Protein AF-A0A838KPK7-F1 (afdb_monomer_lite)

pLDDT: mean 79.27, std 9.94, range [50.91, 94.94]

Structure (mmCIF, N/CA/C/O backbone):
data_AF-A0A838KPK7-F1
#
_entry.id   AF-A0A838KPK7-F1
#
loop_
_atom_site.group_PDB
_atom_site.id
_atom_site.type_symbol
_atom_site.label_atom_id
_atom_site.label_alt_id
_atom_site.label_comp_id
_atom_site.label_asym_id
_atom_site.label_entity_id
_atom_site.label_seq_id
_atom_site.pdbx_PDB_ins_code
_atom_site.Cartn_x
_atom_site.Cartn_y
_atom_site.Cartn_z
_atom_site.occupancy
_atom_site.B_iso_or_equiv
_atom_site.auth_seq_id
_atom_site.auth_comp_id
_atom_site.auth_asym_id
_atom_site.auth_atom_id
_atom_site.pdbx_PDB_model_num
ATOM 1 N N . MET A 1 1 ? 1.087 8.208 -21.157 1.00 55.72 1 MET A N 1
ATOM 2 C CA . MET A 1 1 ? 2.435 8.812 -21.245 1.00 55.72 1 MET A CA 1
ATOM 3 C C . MET A 1 1 ? 3.532 7.754 -21.418 1.00 55.72 1 MET A C 1
ATOM 5 O O . MET A 1 1 ? 4.152 7.761 -22.469 1.00 55.72 1 MET A O 1
ATOM 9 N N . ALA A 1 2 ? 3.728 6.795 -20.497 1.00 64.31 2 ALA A N 1
ATOM 10 C CA . ALA A 1 2 ? 4.818 5.798 -20.589 1.00 64.31 2 ALA A CA 1
ATOM 11 C C . ALA A 1 2 ? 4.806 4.918 -21.862 1.00 64.31 2 ALA A C 1
ATOM 13 O O . ALA A 1 2 ? 5.832 4.771 -22.516 1.00 64.31 2 ALA A O 1
ATOM 14 N N . GLY A 1 3 ? 3.638 4.409 -22.277 1.00 72.12 3 GLY A N 1
ATOM 15 C CA . GLY A 1 3 ? 3.529 3.625 -23.518 1.00 72.12 3 GLY A CA 1
ATOM 16 C C . GLY A 1 3 ? 3.882 4.416 -24.787 1.00 72.12 3 GLY A C 1
ATOM 17 O O . GLY A 1 3 ? 4.428 3.850 -25.725 1.00 72.12 3 GLY A O 1
ATOM 18 N N . LEU A 1 4 ? 3.645 5.734 -24.795 1.00 75.12 4 LEU A N 1
ATOM 19 C CA . LEU A 1 4 ? 3.980 6.608 -25.925 1.00 75.12 4 LEU A CA 1
ATOM 20 C C . LEU A 1 4 ? 5.500 6.785 -26.066 1.00 75.12 4 LEU A C 1
ATOM 22 O O . LEU A 1 4 ? 6.016 6.771 -27.177 1.00 75.12 4 LEU A O 1
ATOM 26 N N . LEU A 1 5 ? 6.216 6.903 -24.941 1.00 71.19 5 LEU A N 1
ATOM 27 C CA . LEU A 1 5 ? 7.679 7.001 -24.919 1.00 71.19 5 LEU A CA 1
ATOM 28 C C . LEU A 1 5 ? 8.345 5.699 -25.383 1.00 71.19 5 LEU A C 1
ATOM 30 O O . LEU A 1 5 ? 9.333 5.749 -26.107 1.00 71.19 5 LEU A O 1
ATOM 34 N N . LEU A 1 6 ? 7.770 4.545 -25.031 1.00 73.06 6 LEU A N 1
ATOM 35 C CA . LEU A 1 6 ? 8.245 3.231 -25.477 1.00 73.06 6 LEU A CA 1
ATOM 36 C C . LEU A 1 6 ? 8.066 3.046 -26.992 1.00 73.06 6 LEU A C 1
ATOM 38 O O . LEU A 1 6 ? 8.984 2.599 -27.675 1.00 73.06 6 LEU A O 1
ATOM 42 N N . VAL A 1 7 ? 6.914 3.461 -27.531 1.00 81.25 7 VAL A N 1
ATOM 43 C CA . VAL A 1 7 ? 6.658 3.458 -28.981 1.00 81.25 7 VAL A CA 1
ATOM 44 C C . VAL A 1 7 ? 7.585 4.437 -29.705 1.00 81.25 7 VAL A C 1
ATOM 46 O O . VAL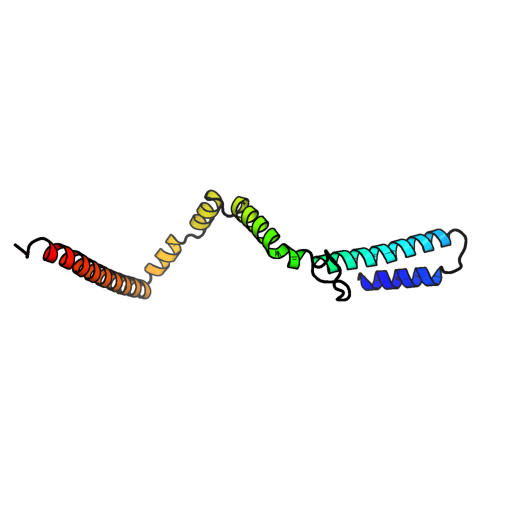 A 1 7 ? 8.164 4.078 -30.725 1.00 81.25 7 VAL A O 1
ATOM 49 N N . ALA A 1 8 ? 7.789 5.643 -29.170 1.00 76.69 8 ALA A N 1
ATOM 50 C CA . ALA A 1 8 ? 8.715 6.615 -29.745 1.00 76.69 8 ALA A CA 1
ATOM 51 C C . ALA A 1 8 ? 10.166 6.097 -29.760 1.00 76.69 8 ALA A C 1
ATOM 53 O O . ALA A 1 8 ? 10.839 6.215 -30.781 1.00 76.69 8 ALA A O 1
ATOM 54 N N . ALA A 1 9 ? 10.632 5.467 -28.675 1.00 72.12 9 ALA A N 1
ATOM 55 C CA . ALA A 1 9 ? 11.956 4.848 -28.606 1.00 72.12 9 ALA A CA 1
ATOM 56 C C . ALA A 1 9 ? 12.110 3.696 -29.614 1.00 72.12 9 ALA A C 1
ATOM 58 O O . ALA A 1 9 ? 13.116 3.635 -30.316 1.00 72.12 9 ALA A O 1
ATOM 59 N N . ALA A 1 10 ? 11.093 2.837 -29.753 1.00 77.00 10 ALA A N 1
ATOM 60 C CA . ALA A 1 10 ? 11.083 1.764 -30.748 1.00 77.00 10 ALA A CA 1
ATOM 61 C C . ALA A 1 10 ? 11.122 2.306 -32.190 1.00 77.00 10 ALA A C 1
ATOM 63 O O . ALA A 1 10 ? 11.844 1.777 -33.032 1.00 77.00 10 ALA A O 1
ATOM 64 N N . VAL A 1 11 ? 10.403 3.396 -32.476 1.00 81.00 11 VAL A N 1
ATOM 65 C CA . VAL A 1 11 ? 10.440 4.069 -33.785 1.00 81.00 11 VAL A CA 1
ATOM 66 C C . VAL A 1 11 ? 11.823 4.661 -34.061 1.00 81.00 11 VAL A C 1
ATOM 68 O O . VAL A 1 11 ? 12.360 4.456 -35.145 1.00 81.00 11 VAL A O 1
ATOM 71 N N . VAL A 1 12 ? 12.442 5.342 -33.092 1.00 75.62 12 VAL A N 1
ATOM 72 C CA . VAL A 1 12 ? 13.810 5.874 -33.235 1.00 75.62 12 VAL A CA 1
ATOM 73 C C . VAL A 1 12 ? 14.822 4.749 -33.460 1.00 75.62 12 VAL A C 1
ATOM 75 O O . VAL A 1 12 ? 15.683 4.878 -34.330 1.00 75.62 12 VAL A O 1
ATOM 78 N N . TYR A 1 13 ? 14.695 3.635 -32.735 1.00 73.44 13 TYR A N 1
ATOM 79 C CA . TYR A 1 13 ? 15.534 2.447 -32.898 1.00 73.44 13 TYR A CA 1
ATOM 80 C C . TYR A 1 13 ? 15.434 1.870 -34.319 1.00 73.44 13 TYR A C 1
ATOM 82 O O . TYR A 1 13 ? 16.451 1.683 -34.984 1.00 73.44 13 TYR A O 1
ATOM 90 N N . VAL A 1 14 ? 14.214 1.680 -34.834 1.00 78.38 14 VAL A N 1
ATOM 91 C CA . VAL A 1 14 ? 13.981 1.183 -36.202 1.00 78.38 14 VAL A CA 1
ATOM 92 C C . VAL A 1 14 ? 14.468 2.177 -37.264 1.00 78.38 14 VAL A C 1
ATOM 94 O O . VAL A 1 14 ? 15.021 1.770 -38.278 1.00 78.38 14 VAL A O 1
ATOM 97 N N . LEU A 1 15 ? 14.322 3.485 -37.043 1.00 76.50 15 LEU A N 1
ATOM 98 C CA . LEU A 1 15 ? 14.782 4.520 -37.980 1.00 76.50 15 LEU A CA 1
ATOM 99 C C . LEU A 1 15 ? 16.306 4.731 -37.979 1.00 76.50 15 LEU A C 1
ATOM 101 O O . LEU A 1 15 ? 16.833 5.398 -38.875 1.00 76.50 15 LEU A O 1
ATOM 105 N N . THR A 1 16 ? 17.015 4.212 -36.976 1.00 70.12 16 THR A N 1
ATOM 106 C CA . THR A 1 16 ? 18.483 4.271 -36.877 1.00 70.12 16 THR A CA 1
ATOM 107 C C . THR A 1 16 ? 19.169 2.963 -37.260 1.00 70.12 16 THR A C 1
ATOM 109 O O . THR A 1 16 ? 20.400 2.939 -37.307 1.00 70.12 16 THR A O 1
ATOM 112 N N . LEU A 1 17 ? 18.405 1.918 -37.606 1.00 65.38 17 LEU A N 1
ATOM 113 C CA . LEU A 1 17 ? 18.944 0.698 -38.203 1.00 65.38 17 LEU A CA 1
ATOM 114 C C . LEU A 1 17 ? 19.769 1.076 -39.445 1.00 65.38 17 LEU A C 1
ATOM 116 O O . LEU A 1 17 ? 19.288 1.799 -40.317 1.00 65.38 17 LEU A O 1
ATOM 120 N N . ASP A 1 18 ? 21.016 0.608 -39.497 1.00 63.88 18 ASP A N 1
ATOM 121 C CA . ASP A 1 18 ? 21.969 0.818 -40.601 1.00 63.88 18 ASP A CA 1
ATOM 122 C C . ASP A 1 18 ? 22.607 2.221 -40.740 1.00 63.88 18 ASP A C 1
ATOM 124 O O . ASP A 1 18 ? 23.261 2.521 -41.743 1.00 63.88 18 ASP A O 1
ATOM 128 N N . ARG A 1 19 ? 22.496 3.103 -39.731 1.00 65.81 19 ARG A N 1
ATOM 129 C CA . ARG A 1 19 ? 23.182 4.414 -39.742 1.00 65.81 19 ARG A CA 1
ATOM 130 C C . ARG A 1 19 ? 24.497 4.414 -38.953 1.00 65.81 19 ARG A C 1
ATOM 132 O O . ARG A 1 19 ? 24.504 4.294 -37.733 1.00 65.81 19 ARG A O 1
ATOM 139 N N . ALA A 1 20 ? 25.614 4.635 -39.652 1.00 66.12 20 ALA A N 1
ATOM 140 C CA . ALA A 1 20 ? 26.952 4.762 -39.064 1.00 66.12 20 ALA A CA 1
ATOM 141 C C . ALA A 1 20 ? 27.289 6.203 -38.611 1.00 66.12 20 ALA A C 1
ATOM 143 O O . ALA A 1 20 ? 26.690 7.179 -39.068 1.00 66.12 20 ALA A O 1
ATOM 144 N N . GLY A 1 21 ? 28.278 6.345 -37.720 1.00 74.81 21 GLY A N 1
ATOM 145 C CA . GLY A 1 21 ? 28.745 7.638 -37.197 1.00 74.81 21 GLY A CA 1
ATOM 146 C C . GLY A 1 21 ? 28.022 8.069 -35.916 1.00 74.81 21 GLY A C 1
ATOM 147 O O . GLY A 1 21 ? 27.747 7.245 -35.049 1.00 74.81 21 GLY A O 1
ATOM 148 N N . THR A 1 22 ? 27.694 9.356 -35.775 1.00 75.06 22 THR A N 1
ATOM 149 C CA . THR A 1 22 ? 27.012 9.910 -34.582 1.00 75.06 22 THR A CA 1
ATOM 150 C C . THR A 1 22 ? 25.662 9.245 -34.279 1.00 75.06 22 THR A C 1
ATOM 152 O O . THR A 1 22 ? 25.239 9.202 -33.125 1.00 75.06 22 THR A O 1
ATOM 155 N N . TRP A 1 23 ? 25.019 8.658 -35.292 1.00 78.81 23 TRP A N 1
ATOM 156 C CA . TRP A 1 23 ? 23.767 7.906 -35.174 1.00 78.81 23 TRP A CA 1
ATOM 157 C C . TRP A 1 23 ? 23.898 6.581 -34.409 1.00 78.81 23 TRP A C 1
ATOM 159 O O . TRP A 1 23 ? 22.913 6.133 -33.825 1.00 78.81 23 TRP A O 1
ATOM 169 N N . ALA A 1 24 ? 25.099 6.002 -34.320 1.00 77.56 24 ALA A N 1
ATOM 170 C CA . ALA A 1 24 ? 25.334 4.780 -33.551 1.00 77.56 24 ALA A CA 1
ATOM 171 C C . ALA A 1 24 ? 25.129 4.997 -32.039 1.00 77.56 24 ALA A C 1
ATOM 173 O O . ALA A 1 24 ? 24.575 4.138 -31.357 1.00 77.56 24 ALA A O 1
ATOM 174 N N . TYR A 1 25 ? 25.494 6.174 -31.514 1.00 82.12 25 TYR A N 1
ATOM 175 C CA . TYR A 1 25 ? 25.239 6.526 -30.111 1.00 82.12 25 TYR A CA 1
ATOM 176 C C . TYR A 1 25 ? 23.746 6.686 -29.821 1.00 82.12 25 TYR A C 1
ATOM 178 O O . TYR A 1 25 ? 23.275 6.294 -28.754 1.00 82.12 25 TYR A O 1
ATOM 186 N N . VAL A 1 26 ? 22.988 7.229 -30.779 1.00 83.12 26 VAL A N 1
ATOM 187 C CA . VAL A 1 26 ? 21.529 7.366 -30.668 1.00 83.12 26 VAL A CA 1
ATOM 188 C C . VAL A 1 26 ? 20.868 5.991 -30.671 1.00 83.12 26 VAL A C 1
ATOM 190 O O . VAL A 1 26 ? 19.999 5.741 -29.840 1.00 83.12 26 VAL A O 1
ATOM 193 N N . HIS A 1 27 ? 21.324 5.087 -31.539 1.00 80.81 27 HIS A N 1
ATOM 194 C CA . HIS A 1 27 ? 20.853 3.706 -31.590 1.00 80.81 27 HIS A CA 1
ATOM 195 C C . HIS A 1 27 ? 21.091 2.967 -30.264 1.00 80.81 27 HIS A C 1
ATOM 197 O O . HIS A 1 27 ? 20.146 2.451 -29.673 1.00 80.81 27 HIS A O 1
ATOM 203 N N . ALA A 1 28 ? 22.321 3.011 -29.739 1.00 84.56 28 ALA A N 1
ATOM 204 C CA . ALA A 1 28 ? 22.666 2.388 -28.460 1.00 84.56 28 ALA A CA 1
ATOM 205 C C . ALA A 1 28 ? 21.873 2.985 -27.282 1.00 84.56 28 ALA A C 1
ATOM 207 O O . ALA A 1 28 ? 21.428 2.270 -26.386 1.00 84.56 28 ALA A O 1
ATOM 208 N N . THR A 1 29 ? 21.648 4.303 -27.292 1.00 83.75 29 THR A N 1
ATOM 209 C CA . THR A 1 29 ? 20.838 4.976 -26.267 1.00 83.75 29 THR A CA 1
ATOM 210 C C . THR A 1 29 ? 19.367 4.564 -26.356 1.00 83.75 29 THR A C 1
ATOM 212 O O . THR A 1 29 ? 18.729 4.343 -25.328 1.00 83.75 29 THR A O 1
ATOM 215 N N . ALA A 1 30 ? 18.824 4.423 -27.569 1.00 84.94 30 ALA A N 1
ATOM 216 C CA . ALA A 1 30 ? 17.460 3.953 -27.790 1.00 84.94 30 ALA A CA 1
ATOM 217 C C . ALA A 1 30 ? 17.282 2.488 -27.358 1.00 84.94 30 ALA A C 1
ATOM 219 O O . ALA A 1 30 ? 16.283 2.163 -26.717 1.00 84.94 30 ALA A O 1
ATOM 220 N N . GLU A 1 31 ? 18.266 1.628 -27.635 1.00 87.19 31 GLU A N 1
ATOM 221 C CA . GLU A 1 31 ? 18.291 0.236 -27.176 1.00 87.19 31 GLU A CA 1
ATOM 222 C C . GLU A 1 31 ? 18.290 0.158 -25.643 1.00 87.19 31 GLU A C 1
ATOM 224 O O . GLU A 1 31 ? 17.427 -0.491 -25.047 1.00 87.19 31 GLU A O 1
ATOM 229 N N . ALA A 1 32 ? 19.185 0.902 -24.987 1.00 89.69 32 ALA A N 1
ATOM 230 C CA . ALA A 1 32 ? 19.253 0.961 -23.531 1.00 89.69 32 ALA A CA 1
ATOM 231 C C . ALA A 1 32 ? 17.954 1.501 -22.904 1.00 89.69 32 ALA A C 1
ATOM 233 O O . ALA A 1 32 ? 17.468 0.954 -21.912 1.00 89.69 32 ALA A O 1
ATOM 234 N N . ALA A 1 33 ? 17.355 2.541 -23.494 1.00 85.50 33 ALA A N 1
ATOM 235 C CA . ALA A 1 33 ? 16.092 3.110 -23.029 1.00 85.50 33 ALA A CA 1
ATOM 236 C C . ALA A 1 33 ? 14.923 2.119 -23.161 1.00 85.50 33 ALA A C 1
ATOM 238 O O . ALA A 1 33 ? 14.099 2.016 -22.250 1.00 85.50 33 ALA A O 1
ATOM 239 N N . MET A 1 34 ? 14.859 1.362 -24.261 1.00 86.00 34 MET A N 1
ATOM 240 C CA . MET A 1 34 ? 13.826 0.348 -24.477 1.00 8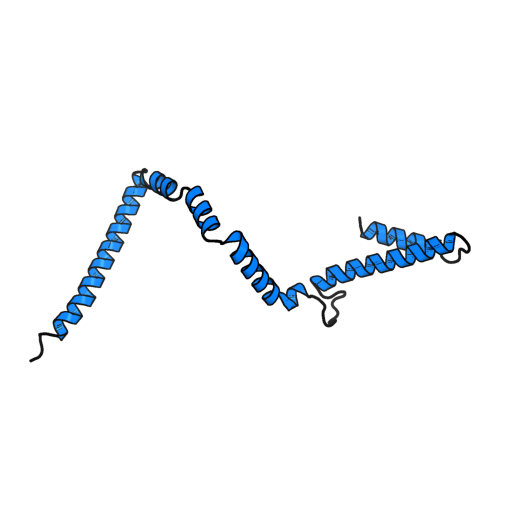6.00 34 MET A CA 1
ATOM 241 C C . MET A 1 34 ? 13.942 -0.789 -23.456 1.00 86.00 34 MET A C 1
ATOM 243 O O . MET A 1 34 ? 12.946 -1.147 -22.824 1.00 86.00 34 MET A O 1
ATOM 247 N N . VAL A 1 35 ? 15.151 -1.317 -23.241 1.00 90.31 35 VAL A N 1
ATOM 248 C CA . VAL A 1 35 ? 15.402 -2.372 -22.245 1.00 90.31 35 VAL A CA 1
ATOM 249 C C . VAL A 1 35 ? 15.089 -1.876 -20.833 1.00 90.31 35 VAL A C 1
ATOM 251 O O . VAL A 1 35 ? 14.416 -2.576 -20.075 1.00 90.31 35 VAL A O 1
ATOM 254 N N . GLY A 1 36 ? 15.502 -0.654 -20.487 1.00 90.44 36 GLY A N 1
ATOM 255 C CA . GLY A 1 36 ? 15.211 -0.041 -19.190 1.00 90.44 36 GLY A CA 1
ATOM 256 C C . GLY A 1 36 ? 13.711 0.105 -18.925 1.00 90.44 36 GLY A C 1
ATOM 257 O O . GLY A 1 36 ? 13.238 -0.246 -17.845 1.00 90.44 36 GLY A O 1
ATOM 258 N N . ALA A 1 37 ? 12.941 0.536 -19.927 1.00 87.94 37 ALA A N 1
ATOM 259 C CA . ALA A 1 37 ? 11.489 0.649 -19.812 1.00 87.94 37 ALA A CA 1
ATOM 260 C C . ALA A 1 37 ? 10.801 -0.718 -19.625 1.00 87.94 37 ALA A C 1
ATOM 262 O O . ALA A 1 37 ? 9.856 -0.837 -18.843 1.00 87.94 37 ALA A O 1
ATOM 263 N N . VAL A 1 38 ? 11.282 -1.766 -20.305 1.00 88.56 38 VAL A N 1
ATOM 264 C CA . VAL A 1 38 ? 10.776 -3.138 -20.123 1.00 88.56 38 VAL A CA 1
ATOM 265 C C . VAL A 1 38 ? 11.121 -3.675 -18.731 1.00 88.56 38 VAL A C 1
ATOM 267 O O . VAL A 1 38 ? 10.283 -4.322 -18.102 1.00 88.56 38 VAL A O 1
ATOM 270 N N . ALA A 1 39 ? 12.322 -3.388 -18.228 1.00 92.19 39 ALA A N 1
ATOM 271 C CA . ALA A 1 39 ? 12.755 -3.807 -16.899 1.00 92.19 39 ALA A CA 1
ATOM 272 C C . ALA A 1 39 ? 11.928 -3.150 -15.784 1.00 92.19 39 ALA A C 1
ATOM 274 O O . ALA A 1 39 ? 11.499 -3.842 -14.861 1.00 92.19 39 ALA A O 1
ATOM 275 N N . ASP A 1 40 ? 11.646 -1.851 -15.888 1.00 93.69 40 ASP A N 1
ATOM 276 C CA . ASP A 1 40 ? 10.790 -1.135 -14.936 1.00 93.69 40 ASP A CA 1
ATOM 277 C C . ASP A 1 40 ? 9.365 -1.715 -14.911 1.00 93.69 40 ASP A C 1
ATOM 279 O O . ASP A 1 40 ? 8.837 -2.069 -13.851 1.00 93.69 40 ASP A O 1
ATOM 283 N N . TRP A 1 41 ? 8.780 -1.946 -16.093 1.00 91.06 41 TRP A N 1
ATOM 284 C CA . TRP A 1 41 ? 7.482 -2.613 -16.202 1.00 91.06 41 TRP A CA 1
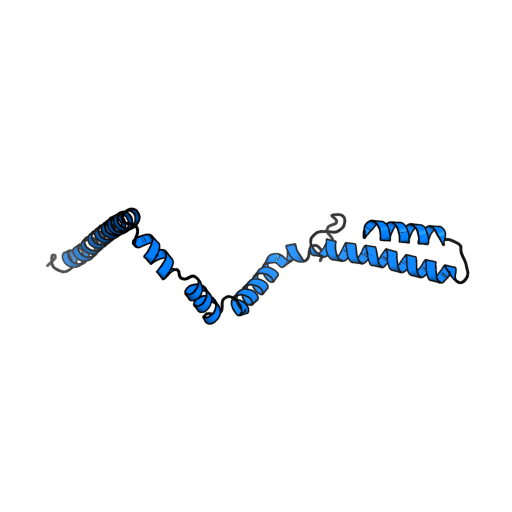ATOM 285 C C . TRP A 1 41 ? 7.490 -4.007 -15.561 1.00 91.06 41 TRP A C 1
ATOM 287 O O . TRP A 1 41 ? 6.557 -4.368 -14.828 1.00 91.06 41 TRP A O 1
ATOM 297 N N . PHE A 1 42 ? 8.542 -4.791 -15.812 1.00 90.31 42 PHE A N 1
ATOM 298 C CA . PHE A 1 42 ? 8.701 -6.118 -15.229 1.00 90.31 42 PHE A CA 1
ATOM 299 C C . PHE A 1 42 ? 8.828 -6.046 -13.707 1.00 90.31 42 PHE A C 1
ATOM 301 O O . PHE A 1 42 ? 8.183 -6.835 -13.025 1.00 90.31 42 PHE A O 1
ATOM 308 N N . ALA A 1 43 ? 9.590 -5.097 -13.161 1.00 91.19 43 ALA A N 1
ATOM 309 C CA . ALA A 1 43 ? 9.797 -4.943 -11.724 1.00 91.19 43 ALA A CA 1
ATOM 310 C C . ALA A 1 43 ? 8.490 -4.620 -10.987 1.00 91.19 43 ALA A C 1
ATOM 312 O O . ALA A 1 43 ? 8.133 -5.306 -10.026 1.00 91.19 43 ALA A O 1
ATOM 313 N N . VAL A 1 44 ? 7.726 -3.637 -11.476 1.00 91.94 44 VAL A N 1
ATOM 314 C CA . VAL A 1 44 ? 6.421 -3.282 -10.896 1.00 91.94 44 VAL A CA 1
ATOM 315 C C . VAL A 1 44 ? 5.447 -4.452 -11.015 1.00 91.94 44 VAL A C 1
ATOM 317 O O . VAL A 1 44 ? 4.770 -4.805 -10.046 1.00 91.94 44 VAL A O 1
ATOM 320 N N . THR A 1 45 ? 5.396 -5.107 -12.178 1.00 90.62 45 THR A N 1
ATOM 321 C CA . THR A 1 45 ? 4.505 -6.253 -12.381 1.00 90.62 45 THR A CA 1
ATOM 322 C C . THR A 1 45 ? 4.894 -7.409 -11.470 1.00 90.62 45 THR A C 1
ATOM 324 O O . THR A 1 45 ? 4.018 -7.934 -10.797 1.00 90.62 45 THR A O 1
ATOM 327 N N . ALA A 1 46 ? 6.179 -7.756 -11.372 1.00 91.75 46 ALA A N 1
ATOM 328 C CA . ALA A 1 46 ? 6.705 -8.820 -10.518 1.00 91.75 46 ALA A CA 1
ATOM 329 C C . ALA A 1 46 ? 6.548 -8.527 -9.020 1.00 91.75 46 ALA A C 1
ATOM 331 O O . ALA A 1 46 ? 6.542 -9.454 -8.212 1.00 91.75 46 ALA A O 1
ATOM 332 N N . LEU A 1 47 ? 6.377 -7.270 -8.618 1.00 90.19 47 LEU A N 1
ATOM 333 C CA . LEU A 1 47 ? 6.062 -6.940 -7.235 1.00 90.19 47 LEU A CA 1
ATOM 334 C C . LEU A 1 47 ? 4.641 -7.399 -6.862 1.00 90.19 47 LEU A C 1
ATOM 336 O O . LEU A 1 47 ? 4.437 -7.967 -5.787 1.00 90.19 47 LEU A O 1
ATOM 340 N N . PHE A 1 48 ? 3.672 -7.211 -7.765 1.00 89.81 48 PHE A N 1
ATOM 341 C CA . PHE A 1 48 ? 2.246 -7.425 -7.486 1.00 89.81 48 PHE A CA 1
ATOM 342 C C . PHE A 1 48 ? 1.642 -8.693 -8.103 1.00 89.81 48 PHE A C 1
ATOM 344 O O . PHE A 1 48 ? 0.679 -9.234 -7.564 1.00 89.81 48 PHE A O 1
ATOM 351 N N . ARG A 1 49 ? 2.145 -9.153 -9.247 1.00 87.12 49 ARG A N 1
ATOM 352 C CA . ARG A 1 49 ? 1.595 -10.242 -10.070 1.00 87.12 49 ARG A CA 1
ATOM 353 C C . ARG A 1 49 ? 2.727 -11.010 -10.758 1.00 87.12 49 ARG A C 1
ATOM 355 O O . ARG A 1 49 ? 3.904 -10.701 -10.605 1.00 87.12 49 ARG A O 1
ATOM 362 N N . ARG A 1 50 ? 2.374 -12.051 -11.511 1.00 89.19 50 ARG A N 1
ATOM 363 C CA . ARG A 1 50 ? 3.334 -12.789 -12.338 1.00 89.19 50 ARG A CA 1
ATOM 364 C C . ARG A 1 50 ? 3.397 -12.156 -13.732 1.00 89.19 50 ARG A C 1
ATOM 366 O O . ARG A 1 50 ? 2.355 -12.115 -14.394 1.00 89.19 50 ARG A O 1
ATOM 373 N N . PRO A 1 51 ? 4.556 -11.645 -14.182 1.00 84.88 51 PRO A N 1
ATOM 374 C CA . PRO A 1 51 ? 4.681 -11.081 -15.522 1.00 84.88 51 PRO A CA 1
ATOM 375 C C . PRO A 1 51 ? 4.372 -12.164 -16.564 1.00 84.88 51 PRO A C 1
ATOM 377 O O . PRO A 1 51 ? 4.806 -13.307 -16.429 1.00 84.88 51 PRO A O 1
ATOM 380 N N . LEU A 1 52 ? 3.553 -11.815 -17.563 1.00 81.62 52 LEU A N 1
ATOM 381 C CA . LEU A 1 52 ? 3.074 -12.721 -18.623 1.00 81.62 52 LEU A CA 1
ATOM 382 C C . LEU A 1 52 ? 2.295 -13.964 -18.134 1.00 81.62 52 LEU A C 1
ATOM 384 O O . LEU A 1 52 ? 2.061 -14.885 -18.908 1.00 81.62 52 LEU A O 1
ATOM 388 N N . GLY A 1 53 ? 1.884 -14.015 -16.861 1.00 81.00 53 GLY A N 1
ATOM 389 C CA . GLY A 1 53 ? 1.167 -15.162 -16.286 1.00 81.00 53 GLY A CA 1
ATOM 390 C C . GLY A 1 53 ? 2.028 -16.412 -16.055 1.00 81.00 53 GLY A C 1
ATOM 391 O O . GLY A 1 53 ? 1.511 -17.433 -15.606 1.00 81.00 53 GLY A O 1
ATOM 392 N N . LEU A 1 54 ? 3.336 -16.343 -16.311 1.00 83.62 54 LEU A N 1
ATOM 393 C CA . LEU A 1 54 ? 4.243 -17.482 -16.177 1.00 83.62 54 LEU A CA 1
ATOM 394 C C . LEU A 1 54 ? 4.600 -17.749 -14.704 1.00 83.62 54 LEU A C 1
ATOM 396 O O . LEU A 1 54 ? 4.769 -16.803 -13.929 1.00 83.62 54 LEU A O 1
ATOM 400 N N . PRO A 1 55 ? 4.754 -19.018 -14.277 1.00 79.44 55 PRO A N 1
ATOM 401 C CA . PRO A 1 55 ? 5.106 -19.372 -12.904 1.00 79.44 55 PRO A CA 1
ATOM 402 C C . PRO A 1 55 ? 6.602 -19.175 -12.616 1.00 79.44 55 PRO A C 1
ATOM 404 O O . PRO A 1 55 ? 7.317 -20.118 -12.294 1.00 79.44 55 PRO A O 1
ATOM 407 N N . ILE A 1 56 ? 7.080 -17.935 -12.723 1.00 84.81 56 ILE A N 1
ATOM 408 C CA . ILE A 1 56 ? 8.478 -17.586 -12.459 1.00 84.81 56 ILE A CA 1
ATOM 409 C C . ILE A 1 56 ? 8.702 -17.533 -10.935 1.00 84.81 56 ILE A C 1
ATOM 411 O O . ILE A 1 56 ? 7.993 -16.785 -10.244 1.00 84.81 56 ILE A O 1
ATOM 415 N N . PRO A 1 57 ? 9.668 -18.295 -10.387 1.00 77.38 57 PRO A N 1
ATOM 416 C CA . PRO A 1 57 ? 9.982 -18.268 -8.961 1.00 77.38 57 PRO A CA 1
ATOM 417 C C . PRO A 1 57 ? 10.431 -16.860 -8.532 1.00 77.38 57 PRO A C 1
ATOM 419 O O . PRO A 1 57 ? 11.083 -16.155 -9.293 1.00 77.38 57 PRO A O 1
ATOM 422 N N . HIS A 1 58 ? 10.082 -16.448 -7.309 1.00 82.31 58 HIS A N 1
ATOM 423 C CA . HIS A 1 58 ? 10.383 -15.117 -6.740 1.00 82.31 58 HIS A CA 1
ATOM 424 C C . HIS A 1 58 ? 9.684 -13.906 -7.401 1.00 82.31 58 HIS A C 1
ATOM 426 O O . HIS A 1 58 ? 10.057 -12.768 -7.132 1.00 82.31 58 HIS A O 1
ATOM 432 N N . THR A 1 59 ? 8.630 -14.121 -8.197 1.00 86.88 59 THR A N 1
ATOM 433 C CA . THR A 1 59 ? 7.715 -13.055 -8.660 1.00 86.88 59 THR A CA 1
ATOM 434 C C . THR A 1 59 ? 6.438 -13.008 -7.813 1.00 86.88 59 THR A C 1
ATOM 436 O O . THR A 1 59 ? 6.175 -13.903 -7.010 1.00 86.88 59 THR A O 1
ATOM 439 N N . ALA A 1 60 ? 5.639 -11.954 -7.959 1.00 86.62 60 ALA A N 1
ATOM 440 C CA . ALA A 1 60 ? 4.518 -11.623 -7.084 1.00 86.62 60 ALA A CA 1
ATOM 441 C C . ALA A 1 60 ? 4.949 -11.537 -5.600 1.00 86.62 60 ALA A C 1
ATOM 443 O O . ALA A 1 60 ? 4.375 -12.188 -4.721 1.00 86.62 60 ALA A O 1
ATOM 444 N N . ILE A 1 61 ? 5.997 -10.754 -5.318 1.00 87.50 61 ILE A N 1
ATOM 445 C CA . ILE A 1 61 ? 6.638 -10.682 -3.991 1.00 87.50 61 ILE A CA 1
ATOM 446 C C . ILE A 1 61 ? 5.648 -10.238 -2.902 1.00 87.50 61 ILE A C 1
ATOM 448 O O . ILE A 1 61 ? 5.587 -10.871 -1.846 1.00 87.50 61 ILE A O 1
ATOM 452 N N . ILE A 1 62 ? 4.849 -9.194 -3.151 1.00 88.06 62 ILE A N 1
ATOM 453 C CA . ILE A 1 62 ? 3.881 -8.667 -2.175 1.00 88.06 62 ILE A CA 1
ATOM 454 C C . ILE A 1 62 ? 2.817 -9.704 -1.798 1.00 88.06 62 ILE A C 1
ATOM 456 O O . ILE A 1 62 ? 2.674 -9.970 -0.604 1.00 88.06 62 ILE A O 1
ATOM 460 N N . PRO A 1 63 ? 2.071 -10.321 -2.738 1.00 86.44 63 PRO A N 1
ATOM 461 C CA . PRO A 1 63 ? 1.076 -11.322 -2.359 1.00 86.44 63 PRO A CA 1
ATOM 462 C C . PRO A 1 63 ? 1.711 -12.562 -1.716 1.00 86.44 63 PRO A C 1
ATOM 464 O O . PRO A 1 63 ? 1.138 -13.102 -0.774 1.00 86.44 63 PRO A O 1
ATOM 467 N N . THR A 1 64 ? 2.914 -12.966 -2.139 1.00 86.00 64 THR A N 1
ATOM 468 C CA . THR A 1 64 ? 3.619 -14.127 -1.566 1.00 86.00 64 THR A CA 1
ATOM 469 C C . THR A 1 64 ? 4.082 -13.880 -0.125 1.00 86.00 64 THR A C 1
ATOM 471 O O . THR A 1 64 ? 4.024 -14.782 0.705 1.00 86.00 64 THR A O 1
ATOM 474 N N . ARG A 1 65 ? 4.519 -12.656 0.209 1.00 87.94 65 ARG A N 1
ATOM 475 C CA . ARG A 1 65 ? 5.018 -12.287 1.550 1.00 87.94 65 ARG A CA 1
ATOM 476 C C . ARG A 1 65 ? 4.047 -11.423 2.359 1.00 87.94 65 ARG A C 1
ATOM 478 O O . ARG A 1 65 ? 4.454 -10.821 3.353 1.00 87.94 65 ARG A O 1
ATOM 485 N N . LYS A 1 66 ? 2.763 -11.387 1.988 1.00 89.81 66 LYS A N 1
ATOM 486 C CA . LYS A 1 66 ? 1.744 -10.519 2.607 1.00 89.81 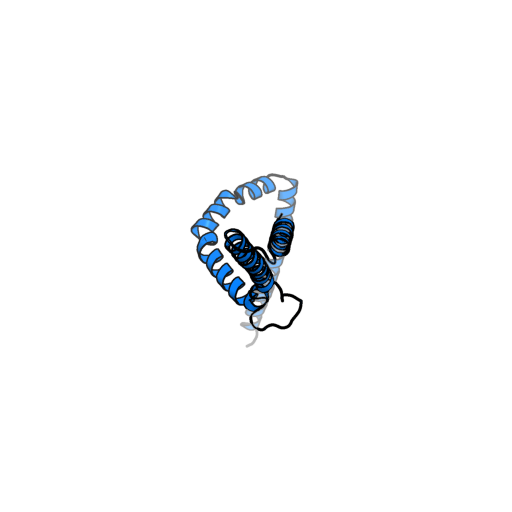66 LYS A CA 1
ATOM 487 C C . LYS A 1 66 ? 1.714 -10.627 4.135 1.00 89.81 66 LYS A C 1
ATOM 489 O O . LYS A 1 66 ? 1.621 -9.607 4.806 1.00 89.81 66 LYS A O 1
ATOM 494 N N . GLY A 1 67 ? 1.840 -11.838 4.683 1.00 91.19 67 GLY A N 1
ATOM 495 C CA . GLY A 1 67 ? 1.846 -12.060 6.133 1.00 91.19 67 GLY A CA 1
ATOM 496 C C . GLY A 1 67 ? 3.034 -11.411 6.856 1.00 91.19 67 GLY A C 1
ATOM 497 O O . GLY A 1 67 ? 2.849 -10.795 7.902 1.00 91.19 67 GLY A O 1
ATOM 498 N N . ALA A 1 68 ? 4.238 -11.496 6.283 1.00 91.12 68 ALA A N 1
ATOM 499 C CA . ALA A 1 68 ? 5.434 -10.877 6.857 1.00 91.12 68 ALA A CA 1
ATOM 500 C C . ALA A 1 68 ? 5.366 -9.342 6.789 1.00 91.12 68 ALA A C 1
ATOM 502 O O . ALA A 1 68 ? 5.662 -8.670 7.776 1.00 91.12 68 ALA A O 1
ATOM 503 N N . LEU A 1 69 ? 4.904 -8.789 5.659 1.00 89.81 69 LEU A N 1
ATOM 504 C CA . LEU A 1 69 ? 4.694 -7.344 5.518 1.00 89.81 69 LEU A CA 1
ATOM 505 C C . LEU A 1 69 ? 3.625 -6.828 6.491 1.00 89.81 69 LEU A C 1
ATOM 507 O O . LEU A 1 69 ? 3.829 -5.794 7.118 1.00 89.81 69 LEU A O 1
ATOM 511 N N . ALA A 1 70 ? 2.511 -7.549 6.648 1.00 92.19 70 ALA A N 1
ATOM 512 C CA . ALA A 1 70 ? 1.441 -7.166 7.567 1.00 92.19 70 ALA A CA 1
ATOM 513 C C . ALA A 1 70 ? 1.922 -7.118 9.024 1.00 92.19 70 ALA A C 1
ATOM 515 O O . ALA A 1 70 ? 1.593 -6.177 9.739 1.00 92.19 70 ALA A O 1
ATOM 516 N N . ARG A 1 71 ? 2.742 -8.089 9.445 1.00 94.94 71 ARG A N 1
ATOM 517 C CA . ARG A 1 71 ? 3.318 -8.111 10.796 1.00 94.94 71 ARG A CA 1
ATOM 518 C C . ARG A 1 71 ? 4.253 -6.928 11.044 1.00 94.94 71 ARG A C 1
ATOM 520 O O . ARG A 1 71 ? 4.107 -6.247 12.050 1.00 94.94 71 ARG A O 1
ATOM 527 N N . SER A 1 72 ? 5.152 -6.647 10.103 1.00 92.06 72 SER A N 1
ATOM 528 C CA . SER A 1 72 ? 6.064 -5.501 10.205 1.00 92.06 72 SER A CA 1
ATOM 529 C C . SER A 1 72 ? 5.311 -4.164 10.222 1.00 92.06 72 SER A C 1
ATOM 531 O O . SER A 1 72 ? 5.632 -3.284 11.018 1.00 92.06 72 SER A O 1
ATOM 533 N N . LEU A 1 73 ? 4.264 -4.022 9.400 1.00 92.62 73 LEU A N 1
ATOM 534 C CA . LEU A 1 73 ? 3.385 -2.851 9.422 1.00 92.62 73 LEU A CA 1
ATOM 535 C C . LEU A 1 73 ? 2.630 -2.721 10.748 1.00 92.62 73 LEU A C 1
ATOM 537 O O . LEU A 1 73 ? 2.515 -1.615 11.264 1.00 92.62 73 LEU A O 1
ATOM 541 N N . GLN A 1 74 ? 2.140 -3.827 11.311 1.00 92.12 74 GLN A N 1
ATOM 542 C CA . GLN A 1 74 ? 1.487 -3.833 12.618 1.00 92.12 74 GLN A CA 1
ATOM 543 C C . GLN A 1 74 ? 2.445 -3.358 13.712 1.00 92.12 74 GLN A C 1
ATOM 545 O O . GLN A 1 74 ? 2.092 -2.462 14.468 1.00 92.12 74 GLN A O 1
ATOM 550 N N . GLU A 1 75 ? 3.652 -3.916 13.788 1.00 93.12 75 GLU A N 1
ATOM 551 C CA . GLU A 1 75 ? 4.669 -3.488 14.758 1.00 93.12 75 GLU A CA 1
ATOM 552 C C . GLU A 1 75 ? 5.010 -2.005 14.600 1.00 93.12 75 GLU A C 1
ATOM 554 O O . GLU A 1 75 ? 5.056 -1.276 15.590 1.00 93.12 75 GLU A O 1
ATOM 559 N N . PHE A 1 76 ? 5.167 -1.530 13.363 1.00 91.88 76 PHE A N 1
ATOM 560 C CA . PHE A 1 76 ? 5.431 -0.122 13.085 1.00 91.88 76 PHE A CA 1
ATOM 561 C C . PHE A 1 76 ? 4.279 0.787 13.530 1.00 91.88 76 PHE A C 1
ATOM 563 O O . PHE A 1 76 ? 4.508 1.770 14.235 1.00 91.88 76 PHE A O 1
ATOM 570 N N . VAL A 1 77 ? 3.038 0.474 13.153 1.00 89.44 77 VAL A N 1
ATOM 571 C CA . VAL A 1 77 ? 1.866 1.284 13.519 1.00 89.44 77 VAL A CA 1
ATOM 572 C C . VAL A 1 77 ? 1.645 1.259 15.030 1.00 89.44 77 VAL A C 1
ATOM 574 O O . VAL A 1 77 ? 1.417 2.311 15.628 1.00 89.44 77 VAL A O 1
ATOM 577 N N . SER A 1 78 ? 1.783 0.095 15.662 1.00 87.12 78 SER A N 1
ATOM 578 C CA . SER A 1 78 ? 1.665 -0.037 17.112 1.00 87.12 78 SER A CA 1
ATOM 579 C C . SER A 1 78 ? 2.739 0.754 17.854 1.00 87.12 78 SER A C 1
ATOM 581 O O . SER A 1 78 ? 2.424 1.483 18.790 1.00 87.12 78 SER A O 1
ATOM 583 N N . GLY A 1 79 ? 3.993 0.665 17.405 1.00 86.81 79 GLY A N 1
ATOM 584 C CA . GLY A 1 79 ? 5.121 1.343 18.038 1.00 86.81 79 GLY A CA 1
ATOM 585 C C . GLY A 1 79 ? 5.150 2.860 17.831 1.00 86.81 79 GLY A C 1
ATOM 586 O O . GLY A 1 79 ? 5.666 3.566 18.690 1.00 86.81 79 GLY A O 1
ATOM 587 N N . ASN A 1 80 ? 4.599 3.375 16.725 1.00 82.94 80 ASN A N 1
ATOM 588 C CA . ASN A 1 80 ? 4.689 4.803 16.385 1.00 82.94 80 ASN A CA 1
ATOM 589 C C . ASN A 1 80 ? 3.382 5.579 16.608 1.00 82.94 80 ASN A C 1
ATOM 591 O O . ASN A 1 80 ? 3.431 6.752 16.969 1.00 82.94 80 ASN A O 1
ATOM 595 N N . PHE A 1 81 ? 2.217 4.955 16.396 1.00 80.06 81 PHE A N 1
ATOM 596 C CA . PHE A 1 81 ? 0.922 5.652 16.376 1.00 80.06 81 PHE A CA 1
ATOM 597 C C . PHE A 1 81 ? -0.050 5.221 17.477 1.00 80.06 81 PHE A C 1
ATOM 599 O O . PHE A 1 81 ? -0.900 6.019 17.866 1.00 80.06 81 PHE A O 1
ATOM 606 N N . LEU A 1 82 ? 0.057 3.994 17.992 1.00 77.38 82 LEU A N 1
ATOM 607 C CA . LEU A 1 82 ? -0.795 3.487 19.081 1.00 77.38 82 LEU A CA 1
ATOM 608 C C . LEU A 1 82 ? -0.095 3.554 20.444 1.00 77.38 82 LEU A C 1
ATOM 610 O O . LEU A 1 82 ? -0.383 2.768 21.344 1.00 77.38 82 LEU A O 1
ATOM 614 N N . THR A 1 83 ? 0.830 4.494 20.611 1.00 80.81 83 THR A N 1
ATOM 615 C CA . THR A 1 83 ? 1.473 4.717 21.903 1.00 80.81 83 THR A CA 1
ATOM 616 C C . THR A 1 83 ? 0.449 5.281 22.889 1.00 80.81 83 THR A C 1
ATOM 618 O O . THR A 1 83 ? -0.380 6.122 22.532 1.00 80.81 83 THR A O 1
ATOM 621 N N . GLU A 1 84 ? 0.502 4.821 24.141 1.00 77.06 84 GLU A N 1
ATOM 622 C CA . GLU A 1 84 ? -0.379 5.271 25.228 1.00 77.06 84 GLU A CA 1
ATOM 623 C C . GLU A 1 84 ? -0.584 6.800 25.264 1.00 77.06 84 GLU A C 1
ATOM 625 O O . GLU A 1 84 ? -1.740 7.228 25.296 1.00 77.06 84 GLU A O 1
ATOM 630 N N . PRO A 1 85 ? 0.462 7.648 25.169 1.00 75.56 85 PRO A N 1
ATOM 631 C CA . PRO A 1 85 ? 0.274 9.099 25.140 1.00 75.56 85 PRO A CA 1
ATOM 632 C C . PRO A 1 85 ? -0.500 9.613 23.913 1.00 75.56 85 PRO A C 1
ATOM 634 O O . PRO A 1 85 ? -1.325 10.515 24.062 1.00 75.56 85 PRO A O 1
ATOM 637 N N . VAL A 1 86 ? -0.301 9.044 22.717 1.00 76.69 86 VAL A N 1
ATOM 638 C CA . VAL A 1 86 ? -1.017 9.459 21.491 1.00 76.69 86 VAL A CA 1
ATOM 639 C C . VAL A 1 86 ? -2.483 9.040 21.544 1.00 76.69 86 VAL A C 1
ATOM 641 O O . VAL A 1 86 ? -3.366 9.820 21.182 1.00 76.69 86 VAL A O 1
ATOM 644 N N . VAL A 1 87 ? -2.755 7.825 22.022 1.00 78.12 87 VAL A N 1
ATOM 645 C CA . VAL A 1 87 ? -4.119 7.307 22.177 1.00 78.12 87 VAL A CA 1
ATOM 646 C C . VAL A 1 87 ? -4.861 8.087 23.257 1.00 78.12 87 VAL A C 1
ATOM 648 O O . VAL A 1 87 ? -5.976 8.542 23.017 1.00 78.12 87 VAL A O 1
ATOM 651 N N . ARG A 1 88 ? -4.232 8.313 24.415 1.00 77.19 88 ARG A N 1
ATOM 652 C CA . ARG A 1 88 ? -4.813 9.093 25.514 1.00 77.19 88 ARG A CA 1
ATOM 653 C C . ARG A 1 88 ? -5.121 10.528 25.085 1.00 77.19 88 ARG A C 1
ATOM 655 O O . ARG A 1 88 ? -6.206 11.010 25.394 1.00 77.19 88 ARG A O 1
ATOM 662 N N . GLY A 1 89 ? -4.223 11.173 24.336 1.00 75.62 89 GLY A N 1
ATOM 663 C CA . GLY A 1 89 ? -4.462 12.499 23.754 1.00 75.62 89 GLY A CA 1
ATOM 664 C C . GLY A 1 89 ? -5.661 12.510 22.804 1.00 75.62 89 GLY A C 1
ATOM 665 O O . GLY A 1 89 ? -6.588 13.285 22.997 1.00 75.62 89 GLY A O 1
ATOM 666 N N . ARG A 1 90 ? -5.722 11.570 21.851 1.00 73.88 90 ARG A N 1
ATOM 667 C CA . ARG A 1 90 ? -6.857 11.453 20.915 1.00 73.88 90 ARG A CA 1
ATOM 668 C C . ARG A 1 90 ? -8.194 11.168 21.597 1.00 73.88 90 ARG A C 1
ATOM 670 O O . ARG A 1 90 ? -9.216 11.680 21.155 1.00 73.88 90 ARG A O 1
ATOM 677 N N . VAL A 1 91 ? -8.205 10.336 22.639 1.00 75.06 91 VAL A N 1
ATOM 678 C CA . VAL A 1 91 ? -9.420 10.032 23.413 1.00 75.06 91 VAL A CA 1
ATOM 679 C C . VAL A 1 91 ? -9.878 11.254 24.208 1.00 75.06 91 VAL A C 1
ATOM 681 O O . VAL A 1 91 ? -11.079 11.512 24.272 1.00 75.06 91 VAL A O 1
ATOM 684 N N . ALA A 1 92 ? -8.943 12.021 24.771 1.00 73.25 92 ALA A N 1
ATOM 685 C CA . ALA A 1 92 ? -9.254 13.275 25.448 1.00 73.25 92 ALA A CA 1
ATOM 686 C C . ALA A 1 92 ? -9.818 14.323 24.468 1.00 73.25 92 ALA A C 1
ATOM 688 O O . ALA A 1 92 ? -10.864 14.909 24.745 1.00 73.25 92 ALA A O 1
ATOM 689 N N . ASP A 1 93 ? -9.195 14.478 23.296 1.00 71.81 93 ASP A N 1
ATOM 690 C CA . ASP A 1 93 ? -9.616 15.418 22.245 1.00 71.81 93 ASP A CA 1
ATOM 691 C C . ASP A 1 93 ? -10.962 15.046 21.610 1.00 71.81 93 ASP A C 1
ATOM 693 O O . ASP A 1 93 ? -11.706 15.906 21.144 1.00 71.81 93 ASP A O 1
ATOM 697 N N . ALA A 1 94 ? -11.314 13.758 21.596 1.00 72.44 94 ALA A N 1
ATOM 698 C CA . ALA A 1 94 ? -12.587 13.297 21.055 1.00 72.44 94 ALA A CA 1
ATOM 699 C C . ALA A 1 94 ? -13.804 13.737 21.894 1.00 72.44 94 ALA A C 1
ATOM 701 O O . ALA A 1 94 ? -14.935 13.499 21.463 1.00 72.44 94 ALA A O 1
ATOM 702 N N . HIS A 1 95 ? -13.599 14.353 23.071 1.00 76.56 95 HIS A N 1
ATOM 703 C CA . HIS A 1 95 ? -14.649 14.903 23.937 1.00 76.56 95 HIS A CA 1
ATOM 704 C C . HIS A 1 95 ? -15.831 13.938 24.146 1.00 76.56 95 HIS A C 1
ATOM 706 O O . HIS A 1 95 ? -16.987 14.346 24.250 1.00 76.56 95 HIS A O 1
ATOM 712 N N . VAL A 1 96 ? -15.546 12.633 24.219 1.00 74.50 96 VAL A N 1
ATOM 713 C CA . VAL A 1 96 ? -16.570 11.576 24.274 1.00 74.50 96 VAL A CA 1
ATOM 714 C C . VAL A 1 96 ? -17.492 11.779 25.476 1.00 74.50 96 VAL A C 1
ATOM 716 O O . VAL A 1 96 ? -18.705 11.670 25.338 1.00 74.50 96 VAL A O 1
ATOM 719 N N . SER A 1 97 ? -16.936 12.170 26.625 1.00 74.88 97 SER A N 1
ATOM 720 C CA . SER A 1 97 ? -17.701 12.476 27.838 1.00 74.88 97 SER A CA 1
ATOM 721 C C . SER A 1 97 ? -18.659 13.657 27.660 1.00 74.88 97 SER A C 1
ATOM 723 O O . SER A 1 97 ? -19.777 13.607 28.157 1.00 74.88 97 SER A O 1
ATOM 725 N N . LEU A 1 98 ? -18.245 14.697 26.926 1.00 75.12 98 LEU A N 1
ATOM 726 C CA . LEU A 1 98 ? -19.094 15.850 26.603 1.00 75.12 98 LEU A CA 1
ATOM 727 C C . LEU A 1 98 ? -20.218 15.442 25.654 1.00 75.12 98 LEU A C 1
ATOM 729 O O . LEU A 1 98 ? -21.370 15.760 25.908 1.00 75.12 98 LEU A O 1
ATOM 733 N N . ARG A 1 99 ? -19.905 14.657 24.621 1.00 77.06 99 ARG A N 1
ATOM 734 C CA . ARG A 1 99 ? -20.893 14.175 23.650 1.00 77.06 99 ARG A CA 1
ATOM 735 C C . ARG A 1 99 ? -21.932 13.246 24.278 1.00 77.06 99 ARG A C 1
ATOM 737 O O . ARG A 1 99 ? -23.106 13.307 23.931 1.00 77.06 99 ARG A O 1
ATOM 744 N N . VAL A 1 100 ? -21.503 12.390 25.205 1.00 78.44 100 VAL A N 1
ATOM 745 C CA . VAL A 1 100 ? -22.402 11.539 25.998 1.00 78.44 100 VAL A CA 1
ATOM 746 C C . VAL A 1 100 ? -23.226 12.386 26.967 1.00 78.44 100 VAL A C 1
ATOM 748 O O . VAL A 1 100 ? -24.420 12.150 27.095 1.00 78.44 100 VAL A O 1
ATOM 751 N N . GLY A 1 101 ? -22.623 13.390 27.608 1.00 76.50 101 GLY A N 1
ATOM 752 C CA . GLY A 1 101 ? -23.336 14.334 28.469 1.00 76.50 101 GLY A CA 1
ATOM 753 C C . GLY A 1 101 ? -24.427 15.099 27.720 1.00 76.50 101 GLY A C 1
ATOM 754 O O . GLY A 1 101 ? -25.568 15.102 28.163 1.00 76.50 101 GLY A O 1
ATOM 755 N N . GLU A 1 102 ? -24.102 15.655 26.551 1.00 80.06 102 GLU A N 1
ATOM 756 C CA . GLU A 1 102 ? -25.053 16.338 25.665 1.00 80.06 102 GLU A CA 1
ATOM 757 C C . GLU A 1 102 ? -26.187 15.411 25.214 1.00 80.06 102 GLU A C 1
ATOM 759 O O . GLU A 1 102 ? -27.355 15.801 25.210 1.00 80.06 102 GLU A O 1
ATOM 764 N N . TRP A 1 103 ? -25.860 14.161 24.880 1.00 78.00 103 TRP A N 1
ATOM 765 C CA . TRP A 1 103 ? -26.859 13.160 24.514 1.00 78.00 103 TRP A CA 1
ATOM 766 C C . TRP A 1 103 ? -27.789 12.814 25.685 1.00 78.00 103 TRP A C 1
ATOM 768 O O . TRP A 1 103 ? -28.988 12.652 25.486 1.00 78.00 103 TRP A O 1
ATOM 778 N N . LEU A 1 104 ? -27.260 12.749 26.910 1.00 76.31 104 LEU A N 1
ATOM 779 C CA . LEU A 1 104 ? -28.036 12.481 28.125 1.00 76.31 104 LEU A CA 1
ATOM 780 C C . LEU A 1 104 ? -28.858 13.681 28.611 1.00 76.31 104 LEU A C 1
ATOM 782 O O . LEU A 1 104 ? -29.814 13.481 29.354 1.00 76.31 104 LEU A O 1
ATOM 786 N N . THR A 1 105 ? -28.528 14.911 28.213 1.00 77.50 105 THR A N 1
ATOM 787 C CA . THR A 1 105 ? -29.360 16.092 28.516 1.00 77.50 105 THR A CA 1
ATOM 788 C C . THR A 1 105 ? -30.673 16.138 27.735 1.00 77.50 105 THR A C 1
ATOM 790 O O . THR A 1 105 ? -31.555 16.916 28.089 1.00 77.50 105 THR A O 1
ATOM 793 N N . ASP A 1 106 ? -30.836 15.314 26.701 1.00 79.25 106 ASP A N 1
ATOM 794 C CA . ASP A 1 106 ? -32.114 15.151 26.014 1.00 79.25 106 ASP A CA 1
ATOM 795 C C . ASP A 1 106 ? -33.020 14.194 26.810 1.00 79.25 106 ASP A C 1
ATOM 797 O O . ASP A 1 106 ? -32.706 13.013 27.002 1.00 79.25 106 ASP A O 1
ATOM 801 N N . GLU A 1 107 ? -34.161 14.712 27.268 1.00 69.69 107 GLU A N 1
ATOM 802 C CA . GLU A 1 107 ? -35.156 14.024 28.104 1.00 69.69 107 GLU A CA 1
ATOM 803 C C . GLU A 1 107 ? -35.563 12.650 27.530 1.00 69.69 107 GLU A C 1
ATOM 805 O O . GLU A 1 107 ? -35.751 11.675 28.263 1.00 69.69 107 GLU A O 1
ATOM 810 N N . THR A 1 108 ? -35.622 12.534 26.198 1.00 73.75 108 THR A N 1
ATOM 811 C CA . THR A 1 108 ? -36.007 11.298 25.496 1.00 73.75 108 THR A CA 1
ATOM 812 C C . THR A 1 108 ? -34.933 10.211 25.611 1.00 73.75 108 THR A C 1
ATOM 814 O O . THR A 1 108 ? -35.236 9.019 25.730 1.00 73.75 108 THR A O 1
ATOM 817 N N . HIS A 1 109 ? -33.663 10.611 25.572 1.00 76.38 109 HIS A N 1
ATOM 818 C CA . HIS A 1 109 ? -32.511 9.715 25.627 1.00 76.38 109 HIS A CA 1
ATOM 819 C C . HIS A 1 109 ? -32.180 9.307 27.066 1.00 76.38 109 HIS A C 1
ATOM 821 O O . HIS A 1 109 ? -31.889 8.135 27.317 1.00 76.38 109 HIS A O 1
ATOM 827 N N . SER A 1 110 ? -32.320 10.234 28.017 1.00 73.50 110 SER A N 1
ATOM 828 C CA . SER A 1 110 ? -32.158 9.980 29.452 1.00 73.50 110 SER A CA 1
ATOM 829 C C . SER A 1 110 ? -33.145 8.929 29.964 1.00 73.50 110 SER A C 1
ATOM 831 O O . SER A 1 110 ? -32.739 7.936 30.574 1.00 73.50 110 SER A O 1
ATOM 833 N N . ALA A 1 111 ? -34.433 9.066 29.627 1.00 75.44 111 ALA A N 1
ATOM 834 C CA . ALA A 1 111 ? -35.460 8.104 30.028 1.00 75.44 111 ALA A CA 1
ATOM 835 C C . ALA A 1 111 ? -35.161 6.685 29.509 1.00 75.44 111 ALA A C 1
ATOM 837 O O . ALA A 1 111 ? -35.295 5.703 30.245 1.00 75.44 111 ALA A O 1
ATOM 838 N N . ARG A 1 112 ? -34.682 6.574 28.261 1.00 79.44 112 ARG A N 1
ATOM 839 C CA . ARG A 1 112 ? -34.231 5.302 27.679 1.00 79.44 112 ARG A CA 1
ATOM 840 C C . ARG A 1 112 ? -33.025 4.734 28.421 1.00 79.44 112 ARG A C 1
ATOM 842 O O . ARG A 1 112 ? -33.077 3.583 28.845 1.00 79.44 112 ARG A O 1
ATOM 849 N N . ALA A 1 113 ? -31.980 5.531 28.631 1.00 81.94 113 ALA A N 1
ATOM 850 C CA . ALA A 1 113 ? -30.763 5.096 29.314 1.00 81.94 113 ALA A CA 1
ATOM 851 C C . ALA A 1 113 ? -31.041 4.588 30.739 1.00 81.94 113 ALA A C 1
ATOM 853 O O . ALA A 1 113 ? -30.544 3.532 31.127 1.00 81.94 113 ALA A O 1
ATOM 854 N N . VAL A 1 114 ? -31.891 5.290 31.495 1.00 83.75 114 VAL A N 1
ATOM 855 C CA . VAL A 1 114 ? -32.301 4.890 32.849 1.00 83.75 114 VAL A CA 1
ATOM 856 C C . VAL A 1 114 ? -33.114 3.594 32.828 1.00 83.75 114 VAL A C 1
ATOM 858 O O . VAL A 1 114 ? -32.891 2.720 33.664 1.00 83.75 114 VAL A O 1
ATOM 861 N N . SER A 1 115 ? -34.026 3.430 31.866 1.00 83.00 115 SER A N 1
ATOM 862 C CA . SER A 1 115 ? -34.849 2.216 31.760 1.00 83.00 115 SER A CA 1
ATOM 863 C C . SER A 1 115 ? -34.026 0.959 31.449 1.00 83.00 115 SER A C 1
ATOM 865 O O . SER A 1 115 ? -34.252 -0.099 32.045 1.00 83.00 115 SER A O 1
ATOM 867 N N . GLU A 1 116 ? -33.027 1.088 30.576 1.00 85.88 116 GLU A N 1
ATOM 868 C CA . GLU A 1 116 ? -32.111 0.008 30.211 1.00 85.88 116 GLU A CA 1
ATOM 869 C C . GLU A 1 116 ? -31.168 -0.315 31.374 1.00 85.88 116 GLU A C 1
ATOM 871 O O . GLU A 1 116 ? -31.036 -1.474 31.769 1.00 85.88 116 GLU A O 1
ATOM 876 N N . ALA A 1 117 ? -30.593 0.710 32.014 1.00 86.25 117 ALA A N 1
ATOM 877 C CA . ALA A 1 117 ? -29.742 0.539 33.190 1.00 86.25 117 ALA A CA 1
ATOM 878 C C . ALA A 1 117 ? -30.485 -0.153 34.343 1.00 86.25 117 ALA A C 1
ATOM 880 O O . ALA A 1 117 ? -29.949 -1.070 34.964 1.00 86.25 117 ALA A O 1
ATOM 881 N N . ALA A 1 118 ? -31.741 0.223 34.595 1.00 86.38 118 ALA A N 1
ATOM 882 C CA . ALA A 1 118 ? -32.579 -0.420 35.602 1.00 86.38 118 ALA A CA 1
ATOM 883 C C . ALA A 1 118 ? -32.890 -1.884 35.253 1.00 86.38 118 ALA A C 1
ATOM 885 O O . ALA A 1 118 ? -32.994 -2.722 36.147 1.00 86.38 118 ALA A O 1
ATOM 886 N N . THR A 1 119 ? -33.026 -2.212 33.968 1.00 88.81 119 THR A N 1
ATOM 887 C CA . THR A 1 119 ? -33.252 -3.591 33.512 1.00 88.81 119 THR A CA 1
ATOM 888 C C . THR A 1 119 ? -32.017 -4.450 33.739 1.00 88.81 119 THR A C 1
ATOM 890 O O . THR A 1 119 ? -32.123 -5.499 34.371 1.00 88.81 119 THR A O 1
ATOM 893 N N . VAL A 1 120 ? -30.843 -3.965 33.336 1.00 89.31 120 VAL A N 1
ATOM 894 C CA . VAL A 1 120 ? -29.565 -4.651 33.570 1.00 89.31 120 VAL A CA 1
ATOM 895 C C . VAL A 1 120 ? -29.291 -4.820 35.065 1.00 89.31 120 VAL A C 1
ATOM 897 O O . VAL A 1 120 ? -28.895 -5.901 35.494 1.00 89.31 120 VAL A O 1
ATOM 900 N N . ALA A 1 121 ? -29.552 -3.790 35.874 1.00 87.94 121 ALA A N 1
ATOM 901 C CA . ALA A 1 121 ? -29.367 -3.845 37.322 1.00 87.94 121 ALA A CA 1
ATOM 902 C C . ALA A 1 121 ? -30.256 -4.909 37.981 1.00 87.94 121 ALA A C 1
ATOM 904 O O . ALA A 1 121 ? -29.775 -5.667 38.821 1.00 87.94 121 ALA A O 1
ATOM 905 N N . ARG A 1 122 ? -31.527 -5.017 37.572 1.00 87.06 122 ARG A N 1
ATOM 906 C CA . ARG A 1 122 ? -32.430 -6.074 38.054 1.00 87.06 122 ARG A CA 1
ATOM 907 C C . ARG A 1 122 ? -31.924 -7.463 37.677 1.00 87.06 122 ARG A C 1
ATOM 909 O O . ARG A 1 122 ? -31.832 -8.323 38.540 1.00 87.06 122 ARG A O 1
ATOM 916 N N . THR A 1 123 ? -31.514 -7.660 36.424 1.00 85.19 123 THR A N 1
ATOM 917 C CA . THR A 1 123 ? -30.980 -8.951 35.964 1.00 85.19 123 THR A CA 1
ATOM 918 C C . THR A 1 123 ? -29.690 -9.342 36.686 1.00 85.19 123 THR A C 1
ATOM 920 O O . THR A 1 123 ? -29.488 -10.515 36.989 1.00 85.19 123 THR A O 1
ATOM 923 N N . ALA A 1 124 ? -28.817 -8.378 36.982 1.00 85.50 124 ALA A N 1
ATOM 924 C CA . ALA A 1 124 ? -27.604 -8.626 37.754 1.00 85.50 124 ALA A CA 1
ATOM 925 C C . ALA A 1 124 ? -27.922 -9.010 39.209 1.00 85.50 124 ALA A C 1
ATOM 927 O O . ALA A 1 124 ? -27.335 -9.953 39.730 1.00 85.50 124 ALA A O 1
ATOM 928 N N . LEU A 1 125 ? -28.878 -8.321 39.842 1.00 84.94 125 LEU A N 1
ATOM 929 C CA . LEU A 1 125 ? -29.313 -8.610 41.212 1.00 84.94 125 LEU A CA 1
ATOM 930 C C . LEU A 1 125 ? -30.002 -9.973 41.344 1.00 84.94 125 LEU A C 1
ATOM 932 O O . LEU A 1 125 ? -29.798 -10.653 42.348 1.00 84.94 125 LEU A O 1
ATOM 936 N N . ASP A 1 126 ? -30.779 -10.386 40.342 1.00 81.62 126 ASP A N 1
ATOM 937 C CA . ASP A 1 126 ? -31.416 -11.706 40.338 1.00 81.62 126 ASP A CA 1
ATOM 938 C C . ASP A 1 126 ? -30.383 -12.832 40.187 1.00 81.62 126 ASP A C 1
ATOM 940 O O . ASP A 1 126 ? -30.462 -13.830 40.897 1.00 81.62 126 ASP A O 1
ATOM 944 N N . LYS A 1 127 ? -29.346 -12.642 39.359 1.00 77.00 127 LYS A N 1
ATOM 945 C CA . LYS A 1 127 ? -28.255 -13.621 39.217 1.00 77.00 127 LYS A CA 1
ATOM 946 C C . LYS A 1 127 ? -27.424 -13.798 40.487 1.00 77.00 127 LYS A C 1
ATOM 948 O O . LYS A 1 127 ? -27.122 -14.923 40.863 1.00 77.00 127 LYS A O 1
ATOM 953 N N . VAL A 1 128 ? -27.075 -12.695 41.152 1.00 74.56 128 VAL A N 1
ATOM 954 C CA . VAL A 1 128 ? -26.274 -12.734 42.388 1.00 74.56 128 VAL A CA 1
ATOM 955 C C . VAL A 1 128 ? -27.051 -13.400 43.528 1.00 74.56 128 VAL A C 1
ATOM 957 O O . VAL A 1 128 ? -26.475 -14.163 44.296 1.00 74.56 128 VAL A O 1
ATOM 960 N N . ARG A 1 129 ? -28.373 -13.190 43.612 1.00 66.88 129 ARG A N 1
ATOM 961 C CA . ARG A 1 129 ? -29.211 -13.880 44.607 1.00 66.88 129 ARG A CA 1
ATOM 962 C C . ARG A 1 129 ? -29.274 -15.391 44.386 1.00 66.88 129 ARG A C 1
ATOM 964 O O . ARG A 1 129 ? -29.239 -16.111 45.375 1.00 66.88 129 ARG A O 1
ATOM 971 N N . ASP A 1 130 ? -29.343 -15.877 43.151 1.00 61.59 130 ASP A N 1
ATOM 972 C CA . ASP A 1 130 ? -29.414 -17.324 42.892 1.00 61.59 130 ASP A CA 1
ATOM 973 C C . ASP A 1 130 ? -28.070 -18.045 43.130 1.00 61.59 130 ASP A C 1
ATOM 975 O O . ASP A 1 130 ? -28.046 -19.144 43.703 1.00 61.59 130 ASP A O 1
ATOM 979 N N . ASP A 1 131 ? -26.950 -17.415 42.753 1.00 61.34 131 ASP A N 1
ATOM 980 C CA . ASP A 1 131 ? -25.604 -17.978 42.937 1.00 61.34 131 ASP A CA 1
ATOM 981 C C . ASP A 1 131 ? -25.214 -18.059 44.431 1.00 61.34 131 ASP A C 1
ATOM 983 O O . ASP A 1 131 ? -24.669 -19.074 44.877 1.00 61.34 131 ASP A O 1
ATOM 987 N N . ASP A 1 132 ? -25.570 -17.050 45.239 1.00 60.94 132 ASP A N 1
ATOM 988 C CA . ASP A 1 132 ? -25.258 -17.023 46.677 1.00 60.94 132 ASP A CA 1
ATOM 989 C C . ASP A 1 132 ? -26.215 -17.893 47.521 1.00 60.94 132 ASP A C 1
ATOM 991 O O . ASP A 1 132 ? -25.809 -18.479 48.529 1.00 60.94 132 ASP A O 1
ATOM 995 N N . VAL A 1 133 ? -27.483 -18.050 47.114 1.00 61.91 133 VAL A N 1
ATOM 996 C CA . VAL A 1 133 ? -28.467 -18.874 47.849 1.00 61.91 133 VAL A CA 1
ATOM 997 C C . VAL A 1 133 ? -28.146 -20.371 47.747 1.00 61.91 133 VAL A C 1
ATOM 999 O O . VAL A 1 133 ? -28.350 -21.111 48.711 1.00 61.91 133 VAL A O 1
ATOM 1002 N N . THR A 1 134 ? -27.567 -20.830 46.633 1.00 60.59 134 THR A N 1
ATOM 1003 C CA . THR A 1 134 ? -27.173 -22.241 46.458 1.00 60.59 134 THR A CA 1
ATOM 1004 C C . THR A 1 134 ? -25.938 -22.607 47.294 1.00 60.59 134 THR A C 1
ATOM 1006 O O . THR A 1 134 ? -25.848 -23.720 47.814 1.00 60.59 134 THR A O 1
ATOM 1009 N N . ALA A 1 135 ? -25.012 -21.662 47.487 1.00 61.75 135 ALA A N 1
ATOM 1010 C CA . ALA A 1 135 ? -23.818 -21.861 48.309 1.00 61.75 135 ALA A CA 1
ATOM 1011 C C . ALA A 1 135 ? -24.138 -21.942 49.814 1.00 61.75 135 ALA A C 1
ATOM 1013 O O . ALA A 1 135 ? -23.494 -22.703 50.534 1.00 61.75 135 ALA A O 1
ATOM 1014 N N . LEU A 1 136 ? -25.160 -21.214 50.280 1.00 56.56 136 LEU A N 1
ATOM 1015 C CA . LEU A 1 136 ? -25.564 -21.188 51.692 1.00 56.56 136 LEU A CA 1
ATOM 1016 C C . LEU A 1 136 ? -26.490 -22.353 52.084 1.00 56.56 136 LEU A C 1
ATOM 1018 O O . LEU A 1 136 ? -26.418 -22.842 53.210 1.00 56.56 136 LEU A O 1
ATOM 1022 N N . LEU A 1 137 ? -27.310 -22.866 51.158 1.00 61.34 137 LEU A N 1
ATOM 1023 C CA . LEU A 1 137 ? -28.162 -24.040 51.408 1.00 61.34 137 LEU A CA 1
ATOM 1024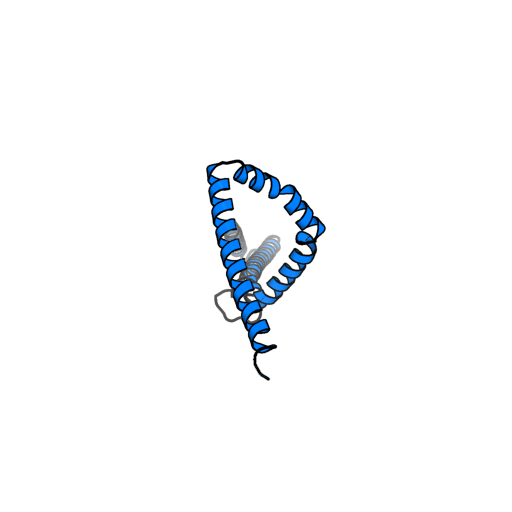 C C . LEU A 1 137 ? -27.377 -25.365 51.452 1.00 61.34 137 LEU A C 1
ATOM 1026 O O . LEU A 1 137 ? -27.853 -26.337 52.037 1.00 61.34 137 LEU A O 1
ATOM 1030 N N . GLY A 1 138 ? -26.171 -25.409 50.874 1.00 60.44 138 GLY A N 1
ATOM 1031 C CA . GLY A 1 138 ? -25.297 -26.586 50.899 1.00 60.44 138 GLY A CA 1
ATOM 1032 C C . GLY A 1 138 ? -24.443 -26.735 52.164 1.00 60.44 138 GLY A C 1
ATOM 1033 O O . GLY A 1 138 ? -24.021 -27.848 52.468 1.00 60.44 138 GLY A O 1
ATOM 1034 N N . SER A 1 139 ? -24.181 -25.651 52.906 1.00 59.19 139 SER A N 1
ATOM 1035 C CA . SER A 1 139 ? -23.242 -25.668 54.039 1.00 59.19 139 SER A CA 1
ATOM 1036 C C . SER A 1 139 ? -23.880 -25.832 55.422 1.00 59.19 139 SER A C 1
ATOM 1038 O O . SER A 1 139 ? -23.146 -26.104 56.367 1.00 59.19 139 SER A O 1
ATOM 1040 N N . GLU A 1 140 ? -25.205 -25.695 55.568 1.00 60.75 140 GLU A N 1
ATOM 1041 C CA . GLU A 1 140 ? -25.868 -25.767 56.890 1.00 60.75 140 GLU A CA 1
ATOM 1042 C C . GLU A 1 140 ? -27.016 -26.791 57.027 1.00 60.75 140 GLU A C 1
ATOM 1044 O O . GLU A 1 140 ? -27.482 -27.008 58.143 1.00 60.75 140 GLU A O 1
ATOM 1049 N N . VAL A 1 141 ? -27.475 -27.463 55.959 1.00 56.38 141 VAL A N 1
ATOM 1050 C CA . VAL A 1 141 ? -28.715 -28.286 56.020 1.00 56.38 141 VAL A CA 1
ATOM 1051 C C . VAL A 1 141 ? -28.48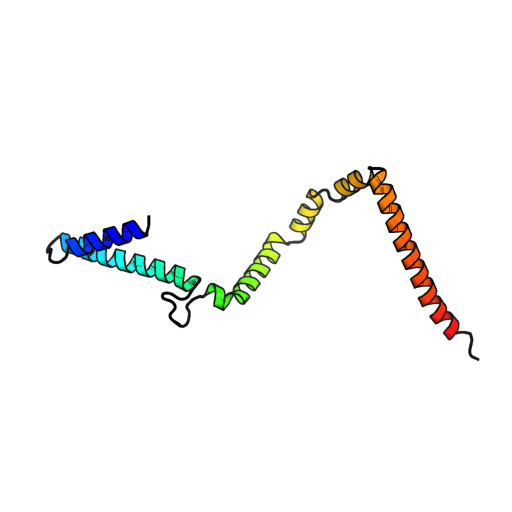7 -29.812 56.022 1.00 56.38 141 VAL A C 1
ATOM 1053 O O . VAL A 1 141 ? -29.447 -30.577 56.048 1.00 56.38 141 VAL A O 1
ATOM 1056 N N . LEU A 1 142 ? -27.247 -30.303 56.088 1.00 50.91 142 LEU A N 1
ATOM 1057 C CA . LEU A 1 142 ? -26.982 -31.740 56.284 1.00 50.91 142 LEU A CA 1
ATOM 1058 C C . LEU A 1 142 ? -26.082 -31.989 57.509 1.00 50.91 142 LEU A C 1
ATOM 1060 O O . LEU A 1 142 ? -24.859 -31.979 57.361 1.00 50.91 142 LEU A O 1
ATOM 1064 N N . PRO A 1 143 ? -26.659 -32.199 58.710 1.00 52.47 143 PRO A N 1
ATOM 1065 C CA . PRO A 1 143 ? -26.038 -33.035 59.736 1.00 52.47 143 PRO A CA 1
ATOM 1066 C C . PRO A 1 143 ? -26.010 -34.518 59.328 1.00 52.47 143 PRO A C 1
ATOM 1068 O O . PRO A 1 143 ? -26.882 -34.947 58.534 1.00 52.47 143 PRO A O 1
#

Radius of gyration: 35.74 Å; chains: 1; bounding box: 65×49×100 Å

Secondary structure (DSSP, 8-state):
-HHHHHHHHHHHHHHHTT--THHHHHHHHHHHHHHHHHHHHHHHHHHHS-GGG---TT-SHHHHTHHHHHHHHHHHHHHHTS-HHHHHHHHHHTTHHHHHHHHHTSHHHHHHHHHHHHHHHHHHHHHHHHHHHHHHHHHHS--

Foldseek 3Di:
DLVVVLVVLVVLLVVLVPDDDPSVVSNVVSVVVNVVSVVVVCVVCQCQHHVVNDPDPSGRVCVVCVVVVVVVVVCVCCVPQVDPVNVVVVVVVVPVVVVVVVQCVPPVSVVVVVVVVVVVVVVVVVVVVVVVVVVVCVPPPDD

Sequence (143 aa):
MAGLLLVAAAVVYVLTLDRAGTWAYVHATAEAAMVGAVADWFAVTALFRRPLGLPIPHTAIIPTRKGALARSLQEFVSGNFLTEPVVRGRVADAHVSLRVGEWLTDETHSARAVSEAATVARTALDKVRDDDVTALLGSEVLP